Protein AF-A0A1Q8Y8Z6-F1 (afdb_monomer_lite)

pLDDT: mean 87.32, std 9.69, range [44.53, 94.25]

Structure (mmCIF, N/CA/C/O backbone):
data_AF-A0A1Q8Y8Z6-F1
#
_entry.id   AF-A0A1Q8Y8Z6-F1
#
loop_
_atom_site.group_PDB
_atom_site.id
_atom_site.type_symbol
_atom_site.label_atom_id
_atom_site.label_alt_id
_atom_site.label_comp_id
_atom_site.label_asym_id
_atom_site.label_entity_id
_atom_site.label_seq_id
_atom_site.pdbx_PDB_ins_code
_atom_site.Cartn_x
_atom_site.Cartn_y
_atom_site.Cartn_z
_atom_site.occupancy
_atom_site.B_iso_or_equiv
_atom_site.auth_seq_id
_atom_site.auth_comp_id
_atom_site.auth_asym_id
_atom_site.auth_atom_id
_atom_site.pdbx_PDB_model_num
ATOM 1 N N . MET A 1 1 ? -10.676 -0.879 12.091 1.00 85.12 1 MET A N 1
ATOM 2 C CA . MET A 1 1 ? -9.564 -0.614 11.132 1.00 85.12 1 MET A CA 1
ATOM 3 C C . MET A 1 1 ? -10.016 0.381 10.060 1.00 85.12 1 MET A C 1
ATOM 5 O O . MET A 1 1 ? -11.194 0.708 10.049 1.00 85.12 1 MET A O 1
ATOM 9 N N . LYS A 1 2 ? -9.143 0.907 9.188 1.00 86.81 2 LYS A N 1
ATOM 10 C CA . LYS A 1 2 ? -9.535 1.835 8.102 1.00 86.81 2 LYS A CA 1
ATOM 11 C C . LYS A 1 2 ? -9.039 1.351 6.745 1.00 86.81 2 LYS A C 1
ATOM 13 O O . LYS A 1 2 ? -7.993 0.708 6.666 1.00 86.81 2 LYS A O 1
ATOM 18 N N . HIS A 1 3 ? -9.769 1.702 5.691 1.00 91.94 3 HIS A N 1
ATOM 19 C CA . HIS A 1 3 ? -9.268 1.559 4.329 1.00 91.94 3 HIS A CA 1
ATOM 20 C C . HIS A 1 3 ? -8.196 2.608 4.033 1.00 91.94 3 HIS A C 1
ATOM 22 O O . HIS A 1 3 ? -8.345 3.775 4.389 1.00 91.94 3 HIS A O 1
ATOM 28 N N . PHE A 1 4 ? -7.161 2.207 3.307 1.00 93.38 4 PHE A N 1
ATOM 29 C CA . PHE A 1 4 ? -6.166 3.094 2.726 1.00 93.38 4 PHE A CA 1
ATOM 30 C C . PHE A 1 4 ? -6.018 2.761 1.245 1.00 93.38 4 PHE A C 1
ATOM 32 O O . PHE A 1 4 ? -5.908 1.595 0.879 1.00 93.38 4 PHE A O 1
ATOM 39 N N . THR A 1 5 ? -6.020 3.777 0.386 1.00 94.25 5 THR A N 1
ATOM 40 C CA . THR A 1 5 ? -5.628 3.643 -1.022 1.00 94.25 5 THR A CA 1
ATOM 41 C C . THR A 1 5 ? -4.299 4.355 -1.214 1.00 94.25 5 THR A C 1
ATOM 43 O O . THR A 1 5 ? -4.219 5.570 -1.040 1.00 94.25 5 THR A O 1
ATOM 46 N N . LEU A 1 6 ? -3.255 3.610 -1.555 1.00 93.69 6 LEU A N 1
ATOM 47 C CA . LEU A 1 6 ? -1.898 4.106 -1.718 1.00 93.69 6 LEU A CA 1
ATOM 48 C C . LEU A 1 6 ? -1.560 4.141 -3.205 1.00 93.69 6 LEU A C 1
ATOM 50 O O . LEU A 1 6 ? -1.694 3.139 -3.904 1.00 93.69 6 LEU A O 1
ATOM 54 N N . ARG A 1 7 ? -1.134 5.307 -3.695 1.00 94.06 7 ARG A N 1
ATOM 55 C CA . ARG A 1 7 ? -0.655 5.470 -5.069 1.00 94.06 7 ARG A CA 1
ATOM 56 C C . ARG A 1 7 ? 0.855 5.285 -5.097 1.00 94.06 7 ARG A C 1
ATOM 58 O O . ARG A 1 7 ? 1.594 6.148 -4.616 1.00 94.06 7 ARG A O 1
ATOM 65 N N . LEU A 1 8 ? 1.283 4.179 -5.684 1.00 92.00 8 LEU A N 1
ATOM 66 C CA . LEU A 1 8 ? 2.672 3.773 -5.823 1.00 92.00 8 LEU A CA 1
ATOM 67 C C . LEU A 1 8 ? 3.200 4.168 -7.208 1.00 92.00 8 LEU A C 1
ATOM 69 O O . LEU A 1 8 ? 2.495 4.016 -8.207 1.00 92.00 8 LEU A O 1
ATOM 73 N N . LYS A 1 9 ? 4.423 4.704 -7.275 1.00 89.19 9 LYS A N 1
ATOM 74 C CA . LYS A 1 9 ? 5.144 4.925 -8.536 1.00 89.19 9 LYS A CA 1
ATOM 75 C C . LYS A 1 9 ? 5.891 3.644 -8.917 1.00 89.19 9 LYS A C 1
ATOM 77 O O . LYS A 1 9 ? 6.706 3.172 -8.134 1.00 89.19 9 LYS A O 1
ATOM 82 N N . HIS A 1 10 ? 5.633 3.150 -10.120 1.00 84.06 10 HIS A N 1
ATOM 83 C CA . HIS A 1 10 ? 6.324 2.033 -10.759 1.00 84.06 10 HIS A CA 1
ATOM 84 C C . HIS A 1 10 ? 7.045 2.539 -12.019 1.00 84.06 10 HIS A C 1
ATOM 86 O O . HIS A 1 10 ? 6.744 3.630 -12.511 1.00 84.06 10 HIS A O 1
ATOM 92 N N . ASP A 1 11 ? 7.947 1.744 -12.589 1.00 82.88 11 ASP A N 1
ATOM 93 C CA . ASP A 1 11 ? 8.667 2.120 -13.817 1.00 82.88 11 ASP A CA 1
ATOM 94 C C . ASP A 1 11 ? 7.725 2.335 -15.012 1.00 82.88 11 ASP A C 1
ATOM 96 O O . ASP A 1 11 ? 7.948 3.207 -15.846 1.00 82.88 11 ASP A O 1
ATOM 100 N N . ALA A 1 12 ? 6.611 1.601 -15.042 1.00 83.81 12 ALA A N 1
ATOM 101 C CA . ALA A 1 12 ? 5.580 1.686 -16.073 1.00 83.81 12 ALA A CA 1
ATOM 102 C C . ALA A 1 12 ? 4.499 2.750 -15.782 1.00 83.81 12 ALA A C 1
ATOM 104 O O . ALA A 1 12 ? 3.536 2.870 -16.537 1.00 83.81 12 ALA A O 1
ATOM 105 N N . GLY A 1 13 ? 4.612 3.510 -14.683 1.00 88.00 13 GLY A N 1
ATOM 106 C CA . GLY A 1 13 ? 3.655 4.561 -14.330 1.00 88.00 13 GLY A CA 1
ATOM 107 C C . GLY A 1 13 ? 3.222 4.542 -12.866 1.00 88.00 13 GLY A C 1
ATOM 108 O O . GLY A 1 13 ? 4.044 4.597 -11.955 1.00 88.00 13 GLY A O 1
ATOM 109 N N . TYR A 1 14 ? 1.912 4.545 -12.617 1.00 90.25 14 TYR A N 1
ATOM 110 C CA . TYR A 1 14 ? 1.363 4.580 -11.260 1.00 90.25 14 TYR A CA 1
ATOM 111 C C . TYR A 1 14 ? 0.324 3.489 -11.055 1.00 90.25 14 TYR A C 1
ATOM 113 O O . TYR A 1 14 ? -0.589 3.353 -11.866 1.00 90.25 14 TYR A O 1
ATOM 121 N N . VAL A 1 15 ? 0.407 2.800 -9.920 1.00 91.12 15 VAL A N 1
ATOM 122 C CA . VAL A 1 15 ? -0.595 1.822 -9.484 1.00 91.12 15 VAL A CA 1
ATOM 123 C C . VAL A 1 15 ? -1.260 2.296 -8.197 1.00 91.12 15 VAL A C 1
ATOM 125 O O . VAL A 1 15 ? -0.647 2.985 -7.380 1.00 91.12 15 VAL A O 1
ATOM 128 N N . SER A 1 16 ? -2.545 1.984 -8.035 1.00 92.50 16 SER A N 1
ATOM 129 C CA . SER A 1 16 ? -3.301 2.304 -6.820 1.00 92.50 16 SER A CA 1
ATOM 130 C C . SER A 1 16 ? -3.636 1.016 -6.088 1.00 92.50 16 SER A C 1
ATOM 132 O O . SER A 1 16 ? -4.413 0.211 -6.592 1.00 92.50 16 SER A O 1
ATOM 134 N N . ILE A 1 17 ? -3.073 0.841 -4.898 1.00 92.56 17 ILE A N 1
ATOM 135 C CA . ILE A 1 17 ? -3.243 -0.360 -4.081 1.00 92.56 17 ILE A CA 1
ATOM 136 C C . ILE A 1 17 ? -4.144 -0.020 -2.903 1.00 92.56 17 ILE A C 1
ATOM 138 O O . ILE A 1 17 ? -3.942 0.986 -2.221 1.00 92.56 17 ILE A O 1
ATOM 142 N N . ARG A 1 18 ? -5.162 -0.848 -2.669 1.00 91.94 18 ARG A N 1
ATOM 143 C CA . ARG A 1 18 ? -6.068 -0.708 -1.528 1.00 91.94 18 ARG A CA 1
ATOM 144 C C . ARG A 1 18 ? -5.679 -1.703 -0.448 1.00 91.94 18 ARG A C 1
ATOM 146 O O . ARG A 1 18 ? -5.512 -2.880 -0.734 1.00 91.94 18 ARG A O 1
ATOM 153 N N . THR A 1 19 ? -5.579 -1.233 0.787 1.00 92.62 19 THR A N 1
ATOM 154 C CA . THR A 1 19 ? -5.296 -2.072 1.953 1.00 92.62 19 THR A CA 1
ATOM 155 C C . THR A 1 19 ? -6.136 -1.644 3.151 1.00 92.62 19 THR A C 1
ATOM 157 O O . THR A 1 19 ? -6.748 -0.571 3.157 1.00 92.62 19 THR A O 1
ATOM 160 N N . VAL A 1 20 ? -6.183 -2.498 4.167 1.00 92.19 20 VAL A N 1
ATOM 161 C CA . VAL A 1 20 ? -6.835 -2.235 5.446 1.00 92.19 20 VAL A CA 1
ATOM 162 C C . VAL A 1 20 ? -5.766 -2.236 6.522 1.00 92.19 20 VAL A C 1
ATOM 164 O O . VAL A 1 20 ? -5.012 -3.193 6.653 1.00 92.19 20 VAL A O 1
ATOM 167 N N . ALA A 1 21 ? -5.703 -1.166 7.306 1.00 92.12 21 ALA A N 1
ATOM 168 C CA . ALA A 1 21 ? -4.715 -1.052 8.368 1.00 92.12 21 ALA A CA 1
ATOM 169 C C . ALA A 1 21 ? -5.251 -0.274 9.571 1.00 92.12 21 ALA A C 1
ATOM 171 O O . ALA A 1 21 ? -6.308 0.366 9.528 1.00 92.12 21 ALA A O 1
ATOM 172 N N . ARG A 1 22 ? -4.501 -0.328 10.675 1.00 91.31 22 ARG A N 1
ATOM 173 C CA . ARG A 1 22 ? -4.782 0.455 11.888 1.00 91.31 22 ARG A CA 1
ATOM 174 C C . ARG A 1 22 ? -4.349 1.921 11.751 1.00 91.31 22 ARG A C 1
ATOM 176 O O . ARG A 1 22 ? -4.982 2.790 12.340 1.00 91.31 22 ARG A O 1
ATOM 183 N N . SER A 1 23 ? -3.321 2.202 10.951 1.00 92.44 23 SER A N 1
ATOM 184 C CA . SER A 1 23 ? -2.796 3.547 10.686 1.00 92.44 23 SER A CA 1
ATOM 185 C C . SER A 1 23 ? -2.204 3.643 9.276 1.00 92.44 23 SER A C 1
ATOM 187 O O . SER A 1 23 ? -1.970 2.620 8.631 1.00 92.44 23 SER A O 1
ATOM 189 N N . GLU A 1 24 ? -1.932 4.866 8.808 1.00 92.00 24 GLU A N 1
ATOM 190 C CA . GLU A 1 24 ? -1.268 5.081 7.515 1.00 92.00 24 GLU A CA 1
ATOM 191 C C . GLU A 1 24 ? 0.123 4.437 7.479 1.00 92.00 24 GLU A C 1
ATOM 193 O O . GLU A 1 24 ? 0.466 3.800 6.487 1.00 92.00 24 GLU A O 1
ATOM 198 N N . SER A 1 25 ? 0.914 4.555 8.551 1.00 93.25 25 SER A N 1
ATOM 199 C CA . SER A 1 25 ? 2.262 3.975 8.603 1.00 93.25 25 SER A CA 1
ATOM 200 C C . SER A 1 25 ? 2.233 2.458 8.426 1.00 93.25 25 SER A C 1
ATOM 202 O O . SER A 1 25 ? 3.025 1.915 7.663 1.00 93.25 25 SER A O 1
ATOM 204 N N . VAL A 1 26 ? 1.270 1.781 9.062 1.00 94.25 26 VAL A N 1
ATOM 205 C CA . VAL A 1 26 ? 1.074 0.333 8.894 1.00 94.25 26 VAL A CA 1
ATOM 206 C C . VAL A 1 26 ? 0.607 0.013 7.472 1.00 94.25 26 VAL A C 1
ATOM 208 O O . VAL A 1 26 ? 1.103 -0.930 6.869 1.00 94.25 26 VAL A O 1
ATOM 211 N N . ALA A 1 27 ? -0.294 0.817 6.899 1.00 93.69 27 ALA A N 1
ATOM 212 C CA . ALA A 1 27 ? -0.741 0.639 5.517 1.00 93.69 27 ALA A CA 1
ATOM 213 C C . ALA A 1 27 ? 0.415 0.755 4.510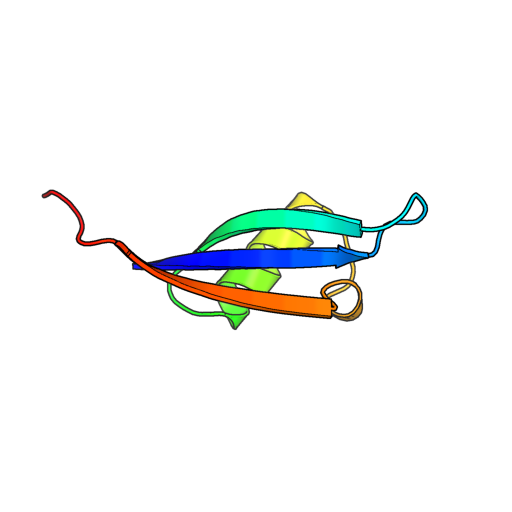 1.00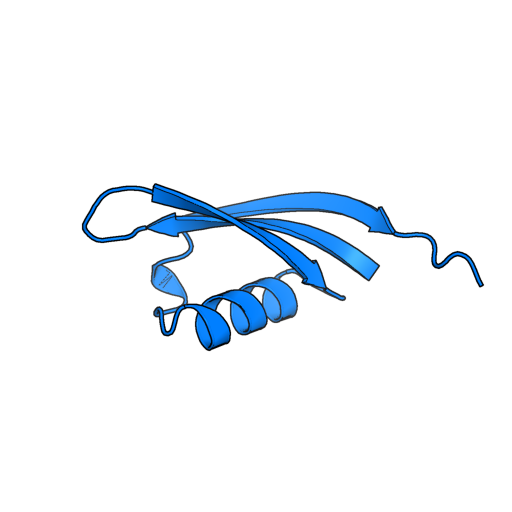 93.69 27 ALA A C 1
ATOM 215 O O . ALA A 1 27 ? 0.510 -0.044 3.582 1.00 93.69 27 ALA A O 1
ATOM 216 N N . ARG A 1 28 ? 1.299 1.742 4.707 1.00 93.62 28 ARG A N 1
ATOM 217 C CA . ARG A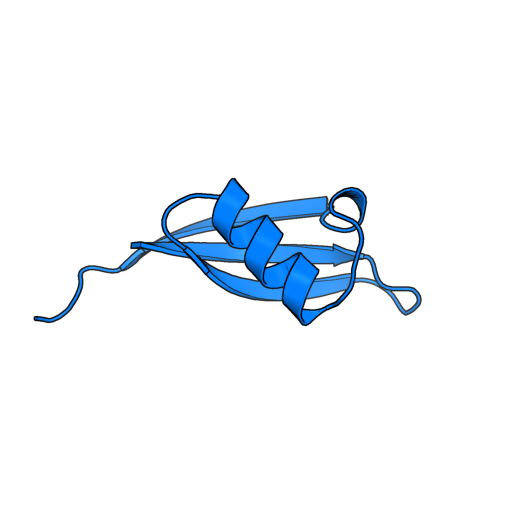 1 28 ? 2.505 1.941 3.895 1.00 93.62 28 ARG A CA 1
ATOM 218 C C . ARG A 1 28 ? 3.437 0.746 3.996 1.00 93.62 28 ARG A C 1
ATOM 220 O O . ARG A 1 28 ? 3.852 0.246 2.960 1.00 93.62 28 ARG A O 1
ATOM 227 N N . GLN A 1 29 ? 3.716 0.285 5.214 1.00 93.81 29 GLN A N 1
ATOM 228 C CA . GLN A 1 29 ? 4.583 -0.865 5.443 1.00 93.81 29 GLN A CA 1
ATOM 229 C C . GLN A 1 29 ? 4.042 -2.114 4.739 1.00 93.81 29 GLN A C 1
ATOM 231 O O . GLN A 1 29 ? 4.756 -2.716 3.952 1.00 93.81 29 GLN A O 1
ATOM 236 N N . LEU A 1 30 ? 2.752 -2.425 4.918 1.00 93.75 30 LEU A N 1
ATOM 237 C CA . LEU A 1 30 ? 2.109 -3.580 4.281 1.00 93.75 30 LEU A CA 1
ATOM 238 C C . LEU A 1 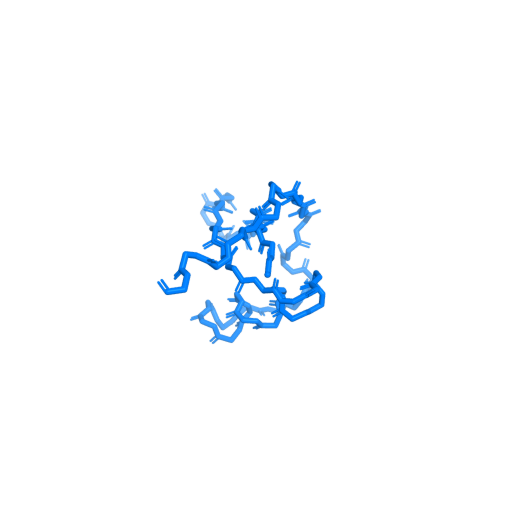30 ? 2.207 -3.545 2.750 1.00 93.75 30 LEU A C 1
ATOM 240 O O . LEU A 1 30 ? 2.487 -4.566 2.129 1.00 93.75 30 LEU A O 1
ATOM 244 N N . VAL A 1 31 ? 1.976 -2.379 2.136 1.00 93.12 31 VAL A N 1
ATOM 245 C CA . VAL A 1 31 ? 2.103 -2.232 0.678 1.00 93.12 31 VAL A CA 1
ATOM 246 C C . VAL A 1 31 ? 3.562 -2.339 0.235 1.00 93.12 31 VAL A C 1
ATOM 248 O O . VAL A 1 31 ? 3.841 -3.018 -0.748 1.00 93.12 31 VAL A O 1
ATOM 251 N N . CYS A 1 32 ? 4.492 -1.712 0.954 1.00 91.69 32 CYS A N 1
ATOM 252 C CA . CYS A 1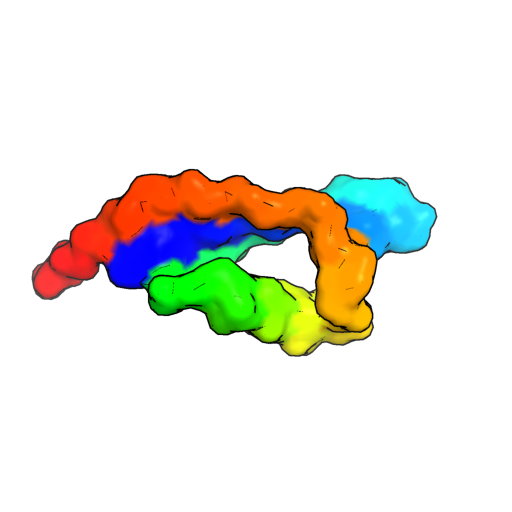 32 ? 5.919 -1.784 0.646 1.00 91.69 32 CYS A CA 1
ATOM 253 C C . CYS A 1 32 ? 6.483 -3.201 0.753 1.00 91.69 32 CYS A C 1
ATOM 255 O O . CYS A 1 32 ? 7.265 -3.597 -0.107 1.00 91.69 32 CYS A O 1
ATOM 257 N N . ASP A 1 33 ? 6.070 -3.959 1.766 1.00 92.19 33 ASP A N 1
ATOM 258 C CA . ASP A 1 33 ? 6.506 -5.338 1.975 1.00 92.19 33 ASP A CA 1
ATOM 259 C C . ASP A 1 33 ? 5.985 -6.263 0.866 1.00 92.19 33 ASP A C 1
ATOM 261 O O . ASP A 1 33 ? 6.722 -7.122 0.380 1.00 92.19 33 ASP A O 1
ATOM 265 N N . ALA A 1 34 ? 4.741 -6.054 0.418 1.00 91.25 34 ALA A N 1
ATOM 266 C CA . ALA A 1 34 ? 4.137 -6.823 -0.669 1.00 91.25 34 ALA A CA 1
ATOM 267 C C . ALA A 1 34 ? 4.771 -6.513 -2.037 1.00 91.25 34 ALA A C 1
ATOM 269 O O . ALA A 1 34 ? 5.146 -7.427 -2.769 1.00 91.25 34 ALA A O 1
ATOM 270 N N . GLU A 1 35 ? 4.939 -5.230 -2.362 1.00 89.81 35 GLU A N 1
ATOM 271 C CA . GLU A 1 35 ? 5.437 -4.774 -3.670 1.00 89.81 35 GLU A CA 1
ATOM 272 C C . GLU A 1 35 ? 6.967 -4.668 -3.734 1.00 89.81 35 GLU A C 1
ATOM 274 O O . GLU A 1 35 ? 7.524 -4.302 -4.768 1.00 89.81 35 GLU A O 1
ATOM 279 N N . ARG A 1 36 ? 7.664 -4.951 -2.625 1.00 89.75 36 ARG A N 1
ATOM 280 C CA . ARG A 1 36 ? 9.123 -4.797 -2.474 1.00 89.75 36 ARG A CA 1
ATOM 281 C C . ARG A 1 36 ? 9.619 -3.420 -2.923 1.00 89.75 36 ARG A C 1
ATOM 283 O O . ARG A 1 36 ? 10.672 -3.291 -3.548 1.00 89.75 36 ARG A O 1
ATOM 290 N N . CYS A 1 37 ? 8.855 -2.377 -2.608 1.00 86.62 37 CYS A N 1
ATOM 291 C CA . CYS A 1 37 ? 9.149 -1.013 -3.030 1.00 86.62 37 CYS A CA 1
ATOM 292 C C . CYS A 1 37 ? 9.660 -0.154 -1.861 1.00 86.62 37 CYS A C 1
ATOM 294 O O . CYS A 1 37 ? 9.211 -0.321 -0.722 1.00 86.62 37 CYS A O 1
ATOM 296 N N . PRO A 1 38 ? 10.533 0.840 -2.107 1.00 88.25 38 PRO A N 1
ATOM 297 C CA . PRO A 1 38 ? 10.947 1.764 -1.058 1.00 88.25 38 PRO A CA 1
ATOM 298 C C . PRO A 1 38 ? 9.760 2.633 -0.591 1.00 88.25 38 PRO A C 1
ATOM 300 O O . PRO A 1 38 ? 8.911 2.993 -1.410 1.00 88.25 38 PRO A O 1
ATOM 303 N N . PRO A 1 39 ? 9.707 3.073 0.683 1.00 81.81 39 PRO A N 1
ATOM 304 C CA . PRO A 1 39 ? 8.620 3.924 1.192 1.00 81.81 39 PRO A CA 1
ATOM 305 C C . PRO A 1 39 ? 8.418 5.235 0.417 1.00 81.81 39 PRO A C 1
ATOM 307 O O . PRO A 1 39 ? 7.312 5.777 0.372 1.00 81.81 39 PRO A O 1
ATOM 310 N N . SER A 1 40 ? 9.478 5.740 -0.223 1.00 86.31 40 SER A N 1
ATOM 311 C CA . SER A 1 40 ? 9.465 6.931 -1.082 1.00 86.31 40 SER A CA 1
ATOM 312 C C . SER A 1 40 ? 8.731 6.731 -2.416 1.00 86.31 40 SER A C 1
ATOM 314 O O . SER A 1 40 ? 8.383 7.713 -3.082 1.00 86.31 40 SER A O 1
ATOM 316 N N . ALA A 1 41 ? 8.463 5.483 -2.816 1.00 88.81 41 ALA A N 1
ATOM 317 C CA . ALA A 1 41 ? 7.679 5.170 -4.006 1.00 88.81 41 ALA A CA 1
ATOM 318 C C . ALA A 1 41 ? 6.184 5.483 -3.813 1.00 88.81 41 ALA A C 1
ATOM 320 O O . ALA A 1 41 ? 5.478 5.751 -4.789 1.00 88.81 41 ALA A O 1
ATOM 321 N N . ILE A 1 42 ? 5.699 5.516 -2.567 1.00 91.50 42 ILE A N 1
ATOM 322 C CA . ILE A 1 42 ? 4.319 5.880 -2.233 1.00 91.50 42 ILE A CA 1
ATOM 323 C C . ILE A 1 42 ? 4.182 7.403 -2.280 1.00 91.50 42 ILE A C 1
ATOM 325 O O . ILE A 1 42 ? 4.720 8.127 -1.444 1.00 91.50 42 ILE A O 1
ATOM 329 N N . ARG A 1 43 ? 3.429 7.903 -3.263 1.00 89.62 43 ARG A N 1
ATOM 330 C CA . ARG A 1 43 ? 3.289 9.346 -3.524 1.00 89.62 43 ARG A CA 1
ATOM 331 C C . ARG A 1 43 ? 2.072 9.975 -2.875 1.00 89.62 43 ARG A C 1
ATOM 333 O O . ARG A 1 43 ? 2.106 11.157 -2.551 1.00 89.62 43 ARG A O 1
ATOM 340 N N . ARG A 1 44 ? 0.983 9.220 -2.745 1.00 88.31 44 ARG A N 1
ATOM 341 C CA . ARG A 1 44 ? -0.267 9.693 -2.138 1.00 88.31 44 ARG A CA 1
ATOM 342 C C . ARG A 1 44 ? -0.912 8.568 -1.355 1.00 88.31 44 ARG A C 1
ATOM 344 O O . ARG A 1 44 ? -0.873 7.420 -1.794 1.00 88.31 44 ARG A O 1
ATOM 351 N N . VAL A 1 45 ? -1.534 8.921 -0.239 1.00 87.88 45 VAL A N 1
ATOM 352 C CA . VAL A 1 45 ? -2.331 8.012 0.580 1.00 87.88 45 VAL A CA 1
ATOM 353 C C . VAL A 1 45 ? -3.698 8.651 0.776 1.00 87.88 45 VAL A C 1
ATOM 355 O O . VAL A 1 45 ? -3.800 9.803 1.188 1.00 87.88 45 VAL A O 1
ATOM 358 N N . TYR A 1 46 ? -4.746 7.912 0.439 1.00 90.81 46 TYR A N 1
ATOM 359 C CA . TYR A 1 46 ? -6.130 8.307 0.655 1.00 90.81 46 TYR A CA 1
ATOM 360 C C . TYR A 1 46 ? -6.717 7.431 1.753 1.00 90.81 46 TYR A C 1
ATOM 362 O O . TYR A 1 46 ? -6.734 6.205 1.625 1.00 90.81 46 TYR A O 1
ATOM 370 N N . VAL A 1 47 ? -7.202 8.055 2.823 1.00 89.81 47 VAL A N 1
ATOM 371 C CA . VAL A 1 47 ? -7.836 7.354 3.943 1.00 89.81 47 VAL A CA 1
ATOM 372 C C . VAL A 1 47 ? -9.330 7.230 3.663 1.00 89.81 47 VAL A C 1
ATOM 374 O O . VAL A 1 47 ? -10.026 8.225 3.477 1.00 89.81 47 VAL A O 1
ATOM 377 N N . GLY A 1 48 ? -9.811 5.994 3.590 1.00 83.25 48 GLY A N 1
ATOM 378 C CA . GLY A 1 48 ? -11.219 5.666 3.413 1.00 83.25 48 GLY A CA 1
ATOM 379 C C . GLY A 1 48 ? -11.976 5.561 4.738 1.00 83.25 48 GLY A C 1
ATOM 380 O O . GLY A 1 48 ? -11.449 5.838 5.818 1.00 83.25 48 GLY A O 1
ATOM 381 N N . LYS A 1 49 ? -13.241 5.133 4.650 1.00 80.62 49 LYS A N 1
ATOM 382 C CA . LYS A 1 49 ? -14.110 4.944 5.819 1.00 80.62 49 LYS A CA 1
ATOM 383 C C . LYS A 1 49 ? -13.542 3.882 6.771 1.00 80.62 49 LYS A C 1
ATOM 385 O O . LYS A 1 49 ? -12.846 2.949 6.357 1.00 80.62 49 LYS A O 1
ATOM 390 N N . THR A 1 50 ? -13.848 4.041 8.056 1.00 82.31 50 THR A N 1
ATOM 391 C CA . THR A 1 50 ? -13.569 3.033 9.083 1.00 82.31 50 THR A CA 1
ATOM 392 C C . THR A 1 50 ? -14.388 1.781 8.788 1.00 82.31 50 THR A C 1
ATOM 394 O O . THR A 1 50 ? -15.586 1.873 8.535 1.00 82.31 50 THR A O 1
ATOM 397 N N . ILE A 1 51 ? -13.739 0.622 8.828 1.00 77.94 51 ILE A N 1
ATOM 398 C CA . ILE A 1 51 ? -14.410 -0.674 8.804 1.00 77.94 51 ILE A CA 1
ATOM 399 C C . ILE A 1 51 ? -14.893 -0.928 10.227 1.00 77.94 51 ILE A C 1
ATOM 401 O O . ILE A 1 51 ? -14.067 -1.089 11.134 1.00 77.94 51 ILE A O 1
ATOM 405 N N . LEU A 1 52 ? -16.212 -0.886 10.407 1.00 72.06 52 LEU A N 1
ATOM 406 C CA . LEU A 1 52 ? -16.872 -1.493 11.555 1.00 72.06 52 LEU A CA 1
ATOM 407 C C . LEU A 1 52 ? -16.722 -3.001 11.360 1.00 72.06 52 LEU A C 1
ATOM 409 O O . LEU A 1 52 ? -17.186 -3.526 10.349 1.00 72.06 52 LEU A O 1
ATOM 413 N N . GLU A 1 53 ? -15.997 -3.671 12.252 1.00 57.75 53 GLU A N 1
ATOM 414 C CA . GLU A 1 53 ? -15.995 -5.132 12.275 1.00 57.75 53 GLU A CA 1
ATOM 415 C C . GLU A 1 53 ? -17.449 -5.574 12.470 1.00 57.75 53 GLU A C 1
ATOM 417 O O . GLU A 1 53 ? -18.074 -5.238 13.476 1.00 57.75 53 GLU A O 1
ATOM 422 N N . ALA A 1 54 ? -18.016 -6.248 11.466 1.00 53.81 54 ALA A N 1
ATOM 423 C CA . ALA A 1 54 ? -19.167 -7.096 11.709 1.00 53.81 54 ALA A CA 1
ATOM 424 C C . ALA A 1 54 ? -18.628 -8.253 12.557 1.00 53.81 54 ALA A C 1
ATOM 426 O O . ALA A 1 54 ? -17.812 -9.034 12.064 1.00 53.81 54 ALA A O 1
ATOM 427 N N . LEU A 1 55 ? -18.978 -8.215 13.845 1.00 44.53 55 LEU A N 1
ATOM 428 C CA . LEU A 1 55 ? -18.708 -9.251 14.842 1.00 44.53 55 LEU A CA 1
ATOM 429 C C . LEU A 1 55 ? -19.166 -10.626 14.349 1.00 44.53 55 LEU A C 1
ATOM 431 O O . LEU A 1 55 ? -20.282 -10.692 13.784 1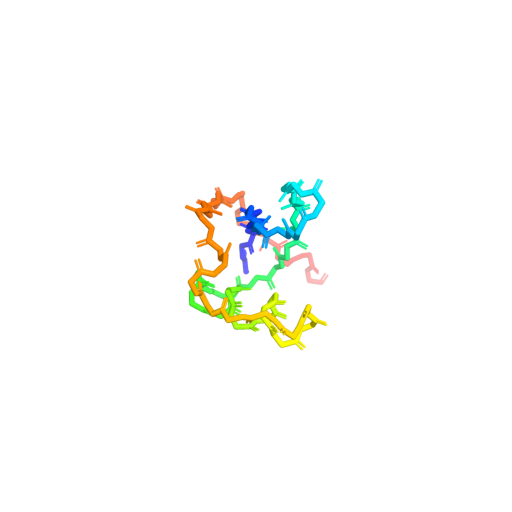.00 44.53 55 LEU A O 1
#

Secondary structure (DSSP, 8-state):
-EEEEEEEEETTEEEEEEEEESSHHHHHHHHHHHHT--GGGEEEEEEEEE-----

Sequence (55 aa):
MKHFTLRLKHDAGYVSIRTVARSESVARQLVCDAERCPPSAIRRVYVGKTILEAL

Radius of gyration: 11.52 Å; chains: 1; bounding box: 30×19×31 Å

Foldseek 3Di:
DWKKWWWFQDPVGIDTDIDDDPDPVRVLVVVCVVVVHDSVRGDDMDIGDDDDPPD

Organism: NCBI:txid1111071